Protein AF-A0A3D6DD29-F1 (afdb_monomer)

Structure (mmCIF, N/CA/C/O backbone):
data_AF-A0A3D6DD29-F1
#
_entry.id   AF-A0A3D6DD29-F1
#
loop_
_atom_site.group_PDB
_atom_site.id
_atom_site.type_symbol
_atom_site.label_atom_id
_atom_site.label_alt_id
_atom_site.label_comp_id
_atom_site.label_asym_id
_atom_site.label_entity_id
_atom_site.label_seq_id
_atom_site.pdbx_PDB_ins_code
_atom_site.Cartn_x
_atom_site.Cartn_y
_atom_site.Cartn_z
_atom_site.occupancy
_atom_site.B_iso_or_equiv
_atom_site.auth_seq_id
_atom_site.auth_comp_id
_atom_site.auth_asym_id
_atom_site.auth_atom_id
_atom_site.pdbx_PDB_model_num
ATOM 1 N N . MET A 1 1 ? -28.238 -16.630 29.466 1.00 50.91 1 MET A N 1
ATOM 2 C CA . MET A 1 1 ? -27.728 -15.697 28.434 1.00 50.91 1 MET A CA 1
ATOM 3 C C . MET A 1 1 ? -27.600 -14.311 29.061 1.00 50.91 1 MET A C 1
ATOM 5 O O . MET A 1 1 ? -28.617 -13.743 29.441 1.00 50.91 1 MET A O 1
ATOM 9 N N . ARG A 1 2 ? -26.379 -13.804 29.298 1.00 58.34 2 ARG A N 1
ATOM 10 C CA . ARG A 1 2 ? -26.173 -12.478 29.916 1.00 58.34 2 ARG A CA 1
ATOM 11 C C . ARG A 1 2 ? -26.699 -11.404 28.955 1.00 58.34 2 ARG A C 1
ATOM 13 O O . ARG A 1 2 ? -26.104 -11.206 27.903 1.00 58.34 2 ARG A O 1
ATOM 20 N N . LYS A 1 3 ? -27.806 -10.737 29.303 1.00 61.53 3 LYS A N 1
ATOM 21 C CA . LYS A 1 3 ? -28.336 -9.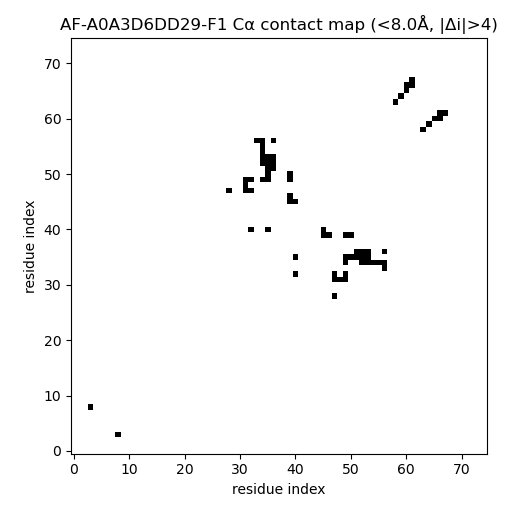574 28.571 1.00 61.53 3 LYS A CA 1
ATOM 22 C C . LYS A 1 3 ? -27.370 -8.397 28.758 1.00 61.53 3 LYS A C 1
ATOM 24 O O . LYS A 1 3 ? -27.556 -7.573 29.645 1.00 61.53 3 LYS A O 1
ATOM 29 N N . THR A 1 4 ? -26.281 -8.351 27.995 1.00 63.78 4 THR A N 1
ATOM 30 C CA . THR A 1 4 ? -25.461 -7.136 27.898 1.00 63.78 4 THR A CA 1
ATOM 31 C C . THR A 1 4 ? -26.310 -6.025 27.282 1.00 63.78 4 THR A C 1
ATOM 33 O O . THR A 1 4 ? -27.097 -6.300 26.381 1.00 63.78 4 THR A O 1
ATOM 36 N N . SER A 1 5 ? -26.191 -4.785 27.764 1.00 83.62 5 SER A N 1
ATOM 37 C CA . SER A 1 5 ? -26.968 -3.670 27.210 1.00 83.62 5 SER A CA 1
ATOM 38 C C . SER A 1 5 ? -26.644 -3.473 25.722 1.00 83.62 5 SER A C 1
ATOM 40 O O . SER A 1 5 ? -25.476 -3.529 25.329 1.00 83.62 5 SER A O 1
ATOM 42 N N . LEU A 1 6 ? -27.672 -3.240 24.895 1.00 85.88 6 LEU A N 1
ATOM 43 C CA . LEU A 1 6 ? -27.522 -3.020 23.446 1.00 85.88 6 LEU A CA 1
ATOM 44 C C . LEU A 1 6 ? -26.511 -1.902 23.147 1.00 85.88 6 LEU A C 1
ATOM 46 O O . LEU A 1 6 ? -25.682 -2.040 22.256 1.00 85.88 6 LEU A O 1
ATOM 50 N N . LEU A 1 7 ? -26.503 -0.848 23.971 1.00 89.25 7 LEU A N 1
ATOM 51 C CA . LEU A 1 7 ? -25.538 0.249 23.889 1.00 89.25 7 LEU A CA 1
ATOM 52 C C . LEU A 1 7 ? -24.084 -0.231 24.021 1.00 89.25 7 LEU A C 1
ATOM 54 O O . LEU A 1 7 ? -23.240 0.122 23.200 1.00 89.25 7 LEU A O 1
ATOM 58 N N . ARG A 1 8 ? -23.785 -1.071 25.022 1.00 93.50 8 ARG A N 1
ATOM 59 C CA . ARG A 1 8 ? -22.436 -1.627 25.209 1.00 93.50 8 ARG A CA 1
ATOM 60 C C . ARG A 1 8 ? -22.028 -2.473 24.008 1.00 93.50 8 ARG A C 1
ATOM 62 O O . ARG A 1 8 ? -20.876 -2.412 23.590 1.00 93.50 8 ARG A O 1
ATOM 69 N N . GLN A 1 9 ? -22.952 -3.262 23.465 1.00 92.69 9 GLN A N 1
ATOM 70 C CA . GLN A 1 9 ? -22.671 -4.100 22.306 1.00 92.69 9 GLN A CA 1
ATOM 71 C C . GLN A 1 9 ? -22.323 -3.250 21.081 1.00 92.69 9 GLN A C 1
ATOM 73 O O . 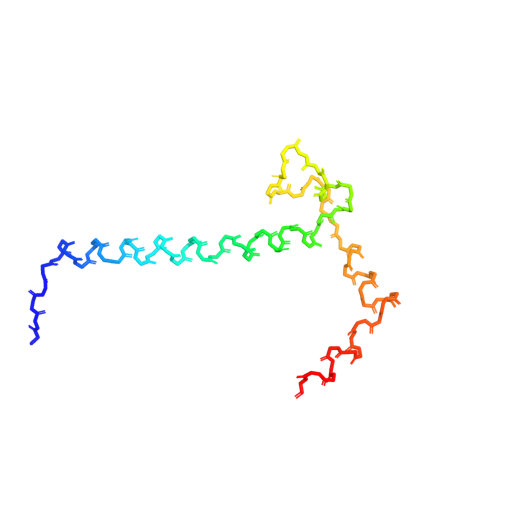GLN A 1 9 ? -21.278 -3.488 20.479 1.00 92.69 9 GLN A O 1
ATOM 78 N N . THR A 1 10 ? -23.126 -2.235 20.759 1.00 95.75 10 THR A N 1
ATOM 79 C CA . THR A 1 10 ? -22.867 -1.341 19.622 1.00 95.75 10 THR A CA 1
ATOM 80 C C . THR A 1 10 ? -21.530 -0.615 19.757 1.00 95.75 10 THR A C 1
ATOM 82 O O . THR A 1 10 ? -20.762 -0.586 18.799 1.00 95.75 10 THR A O 1
ATOM 85 N N . ILE A 1 11 ? -21.199 -0.102 20.948 1.00 96.81 11 ILE A N 1
ATOM 86 C CA . ILE A 1 11 ? -19.913 0.572 21.197 1.00 96.81 11 ILE A CA 1
ATOM 87 C C . ILE A 1 11 ? -18.741 -0.387 20.970 1.00 96.81 11 ILE A C 1
ATOM 89 O O . ILE A 1 11 ? -17.801 -0.051 20.256 1.00 96.81 11 ILE A O 1
ATOM 93 N N . VAL A 1 12 ? -18.805 -1.597 21.537 1.00 96.75 12 VAL A N 1
ATOM 94 C CA . VAL A 1 12 ? -17.733 -2.591 21.378 1.00 96.75 12 VAL A CA 1
ATOM 95 C C . VAL A 1 12 ? -17.546 -2.968 19.908 1.00 96.75 12 VAL A C 1
ATOM 97 O O . VAL A 1 12 ? -16.413 -3.014 19.441 1.00 96.75 12 VAL A O 1
ATOM 100 N N . HIS A 1 13 ? -18.629 -3.186 19.1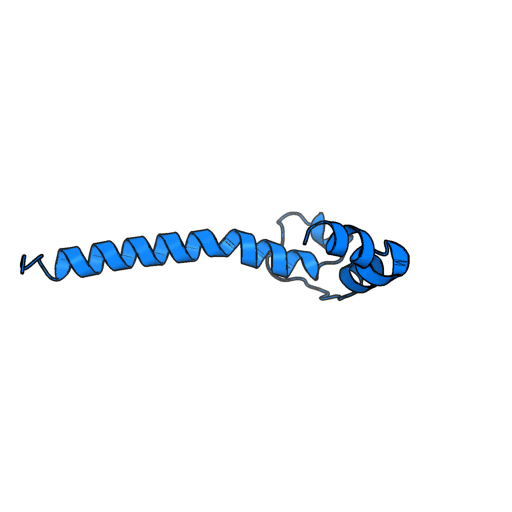59 1.00 96.94 13 HIS A N 1
ATOM 101 C CA . HIS A 1 13 ? -18.530 -3.510 17.732 1.00 96.94 13 HIS A CA 1
ATOM 102 C C . HIS A 1 13 ? -17.996 -2.333 16.912 1.00 96.94 13 HIS A C 1
ATOM 104 O O . HIS A 1 13 ? -17.183 -2.551 16.020 1.00 96.94 13 HIS A O 1
ATOM 110 N N . GLY A 1 14 ? -18.389 -1.097 17.235 1.00 98.00 14 GLY A N 1
ATOM 111 C CA . GLY A 1 14 ? -17.849 0.101 16.592 1.00 98.00 14 GLY A CA 1
ATOM 112 C C . GLY A 1 14 ? -16.338 0.241 16.794 1.00 98.00 14 GLY A C 1
ATOM 113 O O . GLY A 1 14 ? -15.609 0.475 15.832 1.00 98.00 14 GLY A O 1
ATOM 114 N N . ILE A 1 15 ? -15.854 0.017 18.021 1.00 98.25 15 ILE A N 1
ATOM 115 C CA . ILE A 1 15 ? -14.415 0.032 18.331 1.00 98.25 15 ILE A CA 1
ATOM 116 C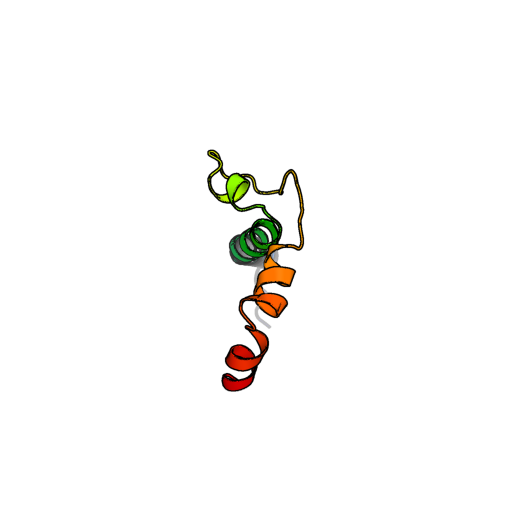 C . ILE A 1 15 ? -13.690 -1.083 17.575 1.00 98.25 15 ILE A C 1
ATOM 118 O O . ILE A 1 15 ? -12.687 -0.819 16.916 1.00 98.25 15 ILE A O 1
ATOM 122 N N . LEU A 1 16 ? -14.207 -2.315 17.626 1.00 98.06 16 LEU A N 1
ATOM 123 C CA . LEU A 1 16 ? -13.609 -3.450 16.918 1.00 98.06 16 LEU A CA 1
ATOM 124 C C . LEU A 1 16 ? -13.541 -3.207 15.409 1.00 98.06 16 LEU A C 1
ATOM 126 O O . LEU A 1 16 ? -12.516 -3.491 14.795 1.00 98.06 16 LEU A O 1
ATOM 130 N N . PHE A 1 17 ? -14.597 -2.646 14.820 1.00 98.06 17 PHE A N 1
ATOM 131 C CA . PHE A 1 17 ? -14.627 -2.297 13.405 1.00 98.06 17 PHE A CA 1
ATOM 132 C C . PHE A 1 17 ? -13.568 -1.249 13.059 1.00 98.06 17 PHE A C 1
ATOM 134 O O . PHE A 1 17 ? -12.816 -1.433 12.105 1.00 98.06 17 PHE A O 1
ATOM 141 N N . PHE A 1 18 ? -13.463 -0.179 13.850 1.00 98.44 18 PHE A N 1
ATOM 142 C CA . PHE A 1 18 ? -12.460 0.860 13.624 1.00 98.44 18 PHE A CA 1
ATOM 143 C C . PHE A 1 18 ? -11.033 0.310 13.737 1.00 98.44 18 PHE A C 1
ATOM 145 O O . PHE A 1 18 ? -10.195 0.586 12.881 1.00 98.44 18 PHE A O 1
ATOM 152 N N . MET A 1 19 ? -10.765 -0.515 14.753 1.00 98.38 19 MET A N 1
ATOM 153 C CA . MET A 1 19 ? -9.465 -1.169 14.913 1.00 98.38 19 MET A CA 1
ATOM 154 C C . MET A 1 19 ? -9.154 -2.091 13.732 1.00 98.38 19 MET A C 1
ATOM 156 O O . MET A 1 19 ? -8.059 -2.020 13.182 1.00 98.38 19 MET A O 1
ATOM 160 N N . ALA A 1 20 ? -10.118 -2.901 13.294 1.00 97.75 20 ALA A N 1
ATOM 161 C CA . ALA A 1 20 ? -9.952 -3.768 12.131 1.00 97.75 20 ALA A CA 1
ATOM 162 C C . ALA A 1 20 ? -9.679 -2.963 10.848 1.00 97.75 20 ALA A C 1
ATOM 164 O O . ALA A 1 20 ? -8.774 -3.305 10.090 1.00 97.75 20 ALA A O 1
ATOM 165 N N . ALA A 1 21 ? -10.398 -1.860 10.627 1.00 97.88 21 ALA A N 1
ATOM 166 C CA . ALA A 1 21 ? -10.161 -0.972 9.491 1.00 97.88 21 ALA A CA 1
ATOM 167 C C . ALA A 1 21 ? -8.758 -0.345 9.542 1.00 97.88 21 ALA A C 1
ATOM 169 O O . ALA A 1 21 ? -8.047 -0.342 8.537 1.00 97.88 21 ALA A O 1
ATOM 170 N N . ALA A 1 22 ? -8.320 0.116 10.717 1.00 98.00 22 ALA A N 1
ATOM 171 C CA . ALA A 1 22 ? -6.977 0.658 10.911 1.00 98.00 22 ALA A CA 1
ATOM 172 C C . ALA A 1 22 ? -5.881 -0.388 10.638 1.00 98.00 22 ALA A C 1
ATOM 174 O O . ALA A 1 22 ? -4.862 -0.061 10.033 1.00 98.00 22 ALA A O 1
ATOM 175 N N . MET A 1 23 ? -6.106 -1.653 11.010 1.00 97.62 23 MET A N 1
ATOM 176 C CA . MET A 1 23 ? -5.183 -2.757 10.716 1.00 97.62 23 MET A CA 1
ATOM 177 C C . MET A 1 23 ? -5.047 -3.044 9.214 1.00 97.62 23 MET A C 1
ATOM 179 O O . MET A 1 23 ? -4.006 -3.542 8.793 1.00 97.62 23 MET A O 1
ATOM 183 N N . ILE A 1 24 ? -6.058 -2.722 8.401 1.00 97.94 24 ILE A N 1
ATOM 184 C CA . ILE A 1 24 ? -6.040 -2.925 6.943 1.00 97.94 24 ILE A CA 1
ATOM 185 C C . ILE A 1 24 ? -5.252 -1.817 6.219 1.00 97.94 24 ILE A C 1
ATOM 187 O O . ILE A 1 24 ? -4.666 -2.070 5.166 1.00 97.94 24 ILE A O 1
ATOM 191 N N . LEU A 1 25 ? -5.170 -0.607 6.785 1.00 97.06 25 LEU A N 1
ATOM 192 C CA . LEU A 1 25 ? -4.466 0.535 6.182 1.00 97.06 25 LEU A CA 1
ATOM 193 C C . LEU A 1 25 ? -3.028 0.242 5.709 1.00 97.06 25 LEU A C 1
ATOM 195 O O . LEU A 1 25 ? -2.731 0.584 4.562 1.00 97.06 25 LEU A O 1
ATOM 199 N N . PRO A 1 26 ? -2.131 -0.393 6.495 1.00 96.44 26 PRO A N 1
ATOM 200 C CA . PRO A 1 26 ? -0.784 -0.706 6.014 1.00 96.44 26 PRO A CA 1
ATOM 201 C C . PRO A 1 26 ? -0.790 -1.650 4.805 1.00 96.44 26 PRO A C 1
ATOM 203 O O . PRO A 1 26 ? 0.033 -1.490 3.908 1.00 96.44 26 PRO A O 1
ATOM 206 N N . PHE A 1 27 ? -1.741 -2.584 4.718 1.00 97.56 27 PHE A N 1
ATOM 207 C CA . PHE A 1 27 ? -1.864 -3.471 3.558 1.00 97.56 27 PHE A CA 1
ATOM 208 C C . PHE A 1 27 ? -2.349 -2.718 2.319 1.00 97.56 27 PHE A C 1
ATOM 210 O O . PHE A 1 27 ? -1.824 -2.932 1.228 1.00 97.56 27 PHE A O 1
ATOM 217 N N . LEU A 1 28 ? -3.293 -1.785 2.477 1.00 97.12 28 LEU A N 1
ATOM 218 C CA . LEU A 1 28 ? -3.715 -0.907 1.380 1.00 97.12 28 LEU A CA 1
ATOM 219 C C . LEU A 1 28 ? -2.559 -0.028 0.893 1.00 97.12 28 LEU A C 1
ATOM 221 O O . LEU A 1 28 ? -2.377 0.134 -0.313 1.00 97.12 28 LEU A O 1
ATOM 225 N N . TRP A 1 29 ? -1.740 0.482 1.816 1.00 96.00 29 TRP A N 1
ATOM 226 C CA . TRP A 1 29 ? -0.525 1.218 1.473 1.00 96.00 29 TRP A CA 1
ATOM 227 C C . TRP A 1 29 ? 0.478 0.354 0.700 1.00 96.00 29 TRP A C 1
ATOM 229 O O . TR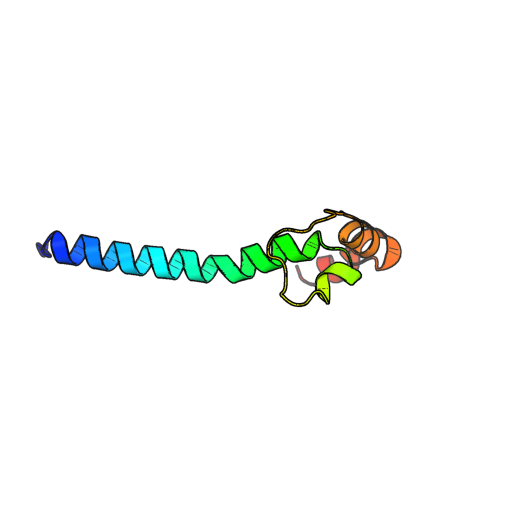P A 1 29 ? 1.038 0.814 -0.298 1.00 96.00 29 TRP A O 1
ATOM 239 N N . MET A 1 30 ? 0.686 -0.899 1.120 1.00 96.31 30 MET A N 1
ATOM 240 C CA . MET A 1 30 ? 1.558 -1.848 0.417 1.00 96.31 30 MET A CA 1
ATOM 241 C C . MET A 1 30 ? 1.074 -2.112 -1.010 1.00 96.31 30 MET A C 1
ATOM 243 O O . MET A 1 30 ? 1.872 -2.021 -1.939 1.00 96.31 30 MET A O 1
ATOM 247 N N . VAL A 1 31 ? -0.223 -2.385 -1.187 1.00 97.06 31 VAL A N 1
ATOM 248 C CA . VAL A 1 31 ? -0.819 -2.626 -2.511 1.00 97.06 31 VAL A CA 1
ATOM 249 C C . VAL A 1 31 ? -0.729 -1.379 -3.387 1.00 97.06 31 VAL A C 1
ATOM 251 O O . VAL A 1 31 ? -0.370 -1.476 -4.550 1.00 97.06 31 VAL A O 1
ATOM 254 N N . SER A 1 32 ? -1.003 -0.190 -2.853 1.00 96.44 32 SER A N 1
ATOM 255 C CA . SER A 1 32 ? -0.831 1.054 -3.613 1.00 96.44 32 SER A CA 1
ATOM 256 C C . SER A 1 32 ? 0.622 1.250 -4.057 1.00 96.44 32 SER A C 1
ATOM 258 O O . SER A 1 32 ? 0.906 1.511 -5.226 1.00 96.44 32 SER A O 1
ATOM 260 N N . THR A 1 33 ? 1.559 1.061 -3.128 1.00 95.88 33 THR A N 1
ATOM 261 C CA . THR A 1 33 ? 2.987 1.280 -3.373 1.00 95.88 33 THR A CA 1
ATOM 262 C C . THR A 1 33 ? 3.569 0.263 -4.352 1.00 95.88 33 THR A C 1
ATOM 264 O O . THR A 1 33 ? 4.459 0.619 -5.119 1.00 95.88 33 THR A O 1
ATOM 267 N N . SER A 1 34 ? 3.039 -0.963 -4.424 1.00 96.69 34 SER A N 1
ATOM 268 C CA . SER A 1 34 ? 3.497 -1.948 -5.412 1.00 96.69 34 SER A CA 1
ATOM 269 C C . SER A 1 34 ? 3.191 -1.560 -6.862 1.00 96.69 34 SER A C 1
ATOM 271 O O . SER A 1 34 ? 3.845 -2.083 -7.766 1.00 96.69 34 SER A O 1
ATOM 273 N N . PHE A 1 35 ? 2.257 -0.629 -7.097 1.00 97.12 35 PHE A N 1
ATOM 274 C CA . PHE A 1 35 ? 1.967 -0.068 -8.424 1.00 97.12 35 PHE A CA 1
ATOM 275 C C . PHE A 1 35 ? 2.630 1.292 -8.693 1.00 97.12 35 PHE A C 1
ATOM 277 O O . PHE A 1 35 ? 2.463 1.823 -9.791 1.00 97.12 35 PHE A O 1
ATOM 284 N N . LYS A 1 36 ? 3.366 1.866 -7.732 1.00 96.56 36 LYS A N 1
ATOM 285 C CA . LYS A 1 36 ? 4.098 3.127 -7.923 1.00 96.56 36 LYS A CA 1
ATOM 286 C C . LYS A 1 36 ? 5.390 2.917 -8.703 1.00 96.56 36 LYS A C 1
ATOM 288 O O . LYS A 1 36 ? 6.041 1.875 -8.604 1.00 96.56 36 LYS A O 1
ATOM 293 N N . THR A 1 37 ? 5.791 3.942 -9.436 1.00 95.81 37 THR A N 1
ATOM 294 C CA . THR A 1 37 ? 7.136 4.063 -10.002 1.00 95.81 37 THR A CA 1
ATOM 295 C C . THR A 1 37 ? 8.171 4.353 -8.902 1.00 95.81 37 THR A C 1
ATOM 297 O O . THR A 1 37 ? 7.813 4.876 -7.845 1.00 95.81 37 THR A O 1
ATOM 300 N N . PRO A 1 38 ? 9.472 4.080 -9.131 1.00 92.75 38 PRO A N 1
ATOM 301 C CA . PRO A 1 38 ? 10.517 4.398 -8.157 1.00 92.75 38 PRO A CA 1
ATOM 302 C C . PRO A 1 38 ? 10.556 5.875 -7.749 1.00 92.75 38 PRO A C 1
ATOM 304 O O . PRO A 1 38 ? 10.846 6.167 -6.597 1.00 92.75 38 PRO A O 1
ATOM 307 N N . ALA A 1 39 ? 10.235 6.797 -8.664 1.00 93.06 39 ALA A N 1
ATOM 308 C CA . ALA A 1 39 ? 10.197 8.229 -8.373 1.00 93.06 39 ALA A CA 1
ATOM 309 C C . ALA A 1 39 ? 9.076 8.583 -7.378 1.00 93.06 39 ALA A C 1
ATOM 311 O O . ALA A 1 39 ? 9.342 9.235 -6.374 1.00 93.06 39 ALA A O 1
ATOM 312 N N . GLU A 1 40 ? 7.860 8.068 -7.594 1.00 93.25 40 GLU A N 1
ATOM 313 C CA . GLU A 1 40 ? 6.688 8.331 -6.738 1.00 93.25 40 GLU A CA 1
ATOM 314 C C . GLU A 1 40 ? 6.838 7.790 -5.304 1.00 93.25 40 GLU A C 1
ATOM 316 O O . GLU A 1 40 ? 6.124 8.219 -4.396 1.00 93.25 40 GLU A O 1
ATOM 321 N N . ILE A 1 41 ? 7.737 6.827 -5.070 1.00 91.62 41 ILE A N 1
ATOM 322 C CA . ILE A 1 41 ? 8.020 6.308 -3.721 1.00 91.62 41 ILE A CA 1
ATOM 323 C C . ILE A 1 41 ? 8.728 7.368 -2.863 1.00 91.62 41 ILE A C 1
ATOM 325 O O . ILE A 1 41 ? 8.531 7.391 -1.647 1.00 91.62 41 ILE A O 1
ATOM 329 N N . PHE A 1 42 ? 9.517 8.249 -3.485 1.00 93.19 42 PHE A N 1
ATOM 330 C CA . PHE A 1 42 ? 10.278 9.300 -2.803 1.00 93.19 42 PHE A CA 1
ATOM 331 C C . PHE A 1 42 ? 9.541 10.648 -2.734 1.00 93.19 42 PHE A C 1
ATOM 333 O O . PHE A 1 42 ? 10.096 11.613 -2.208 1.00 93.19 42 PHE A O 1
ATOM 340 N N . ASP A 1 43 ? 8.299 10.722 -3.223 1.00 93.50 43 ASP A N 1
ATOM 341 C CA . ASP A 1 43 ? 7.480 11.932 -3.140 1.00 93.50 43 ASP A CA 1
ATOM 342 C C . ASP A 1 43 ? 7.187 12.322 -1.681 1.00 93.50 43 ASP A C 1
ATOM 344 O O . ASP A 1 43 ? 6.808 11.496 -0.842 1.00 93.50 43 ASP A O 1
ATOM 348 N N . LEU A 1 44 ? 7.299 13.623 -1.394 1.00 92.62 44 LEU A N 1
ATOM 349 C CA . LEU A 1 44 ? 6.929 14.232 -0.118 1.00 92.62 44 LEU A CA 1
ATOM 350 C C . LEU A 1 44 ? 5.858 15.313 -0.361 1.00 92.62 44 LEU A C 1
ATOM 352 O O . LEU A 1 44 ? 6.161 16.321 -0.999 1.00 92.62 44 LEU A O 1
ATOM 356 N N . PRO A 1 45 ? 4.621 15.150 0.149 1.00 91.44 45 PRO A N 1
ATOM 357 C CA . PRO A 1 45 ? 4.145 14.055 0.999 1.00 91.44 45 PRO A CA 1
ATOM 358 C C . PRO A 1 45 ? 3.926 12.732 0.231 1.00 91.44 45 PRO A C 1
ATOM 360 O O . PRO A 1 45 ? 3.572 12.768 -0.949 1.00 91.44 45 PRO A O 1
ATOM 363 N N . PRO A 1 46 ? 4.035 11.564 0.899 1.00 90.50 46 PRO A N 1
ATOM 364 C CA . PRO A 1 46 ? 3.735 10.281 0.274 1.00 90.50 46 PRO A CA 1
ATOM 365 C C . PRO A 1 46 ? 2.273 10.205 -0.190 1.00 90.50 46 PRO A C 1
A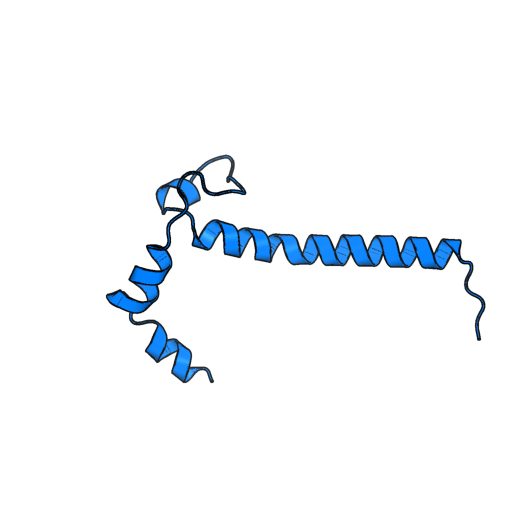TOM 367 O O . PRO A 1 46 ? 1.340 10.354 0.604 1.00 90.50 46 PRO A O 1
ATOM 370 N N . LYS A 1 47 ? 2.058 9.934 -1.479 1.00 93.62 47 LYS A N 1
ATOM 371 C CA . LYS A 1 47 ? 0.714 9.839 -2.075 1.00 93.62 47 LYS A CA 1
ATOM 372 C C . LYS A 1 47 ? 0.102 8.459 -1.827 1.00 93.62 47 LYS A C 1
ATOM 374 O O . LYS A 1 47 ? 0.757 7.447 -2.046 1.00 93.62 47 LYS A O 1
ATOM 379 N N . TRP A 1 48 ? -1.158 8.382 -1.398 1.00 94.06 48 TRP A N 1
ATOM 380 C CA . TRP A 1 48 ? -1.856 7.098 -1.185 1.00 94.06 48 TRP A CA 1
ATOM 381 C C . TRP A 1 48 ? -2.309 6.419 -2.473 1.00 94.06 48 TRP A C 1
ATOM 383 O O . TRP A 1 48 ? -2.530 5.213 -2.464 1.00 94.06 48 TRP A O 1
ATOM 393 N N . ILE A 1 49 ? -2.446 7.165 -3.565 1.00 95.75 49 ILE A N 1
ATOM 394 C CA . ILE A 1 49 ? -2.860 6.658 -4.873 1.00 95.75 49 ILE A CA 1
ATOM 395 C C . ILE A 1 49 ? -1.729 6.991 -5.857 1.00 95.75 49 ILE A C 1
ATOM 397 O O . ILE A 1 49 ? -1.288 8.142 -5.858 1.00 95.75 49 ILE A O 1
ATOM 401 N N . PRO A 1 50 ? -1.221 6.019 -6.638 1.00 94.56 50 PRO A N 1
ATOM 402 C CA . PRO A 1 50 ? -0.205 6.281 -7.658 1.00 94.56 50 PRO A CA 1
ATOM 403 C C . PRO A 1 50 ? -0.754 7.220 -8.738 1.00 94.56 50 PRO A C 1
ATOM 405 O O . PRO A 1 50 ? -1.890 7.045 -9.182 1.00 94.56 50 PRO A O 1
ATOM 408 N N . GLU A 1 51 ? 0.047 8.186 -9.184 1.00 94.88 51 GLU A N 1
ATOM 409 C CA . GLU A 1 51 ? -0.328 9.070 -10.299 1.00 94.88 5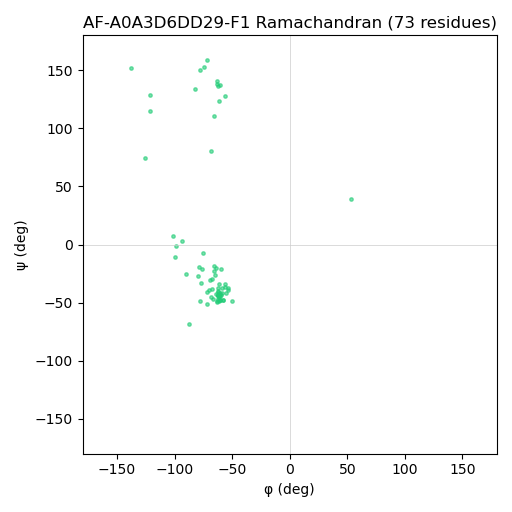1 GLU A CA 1
ATOM 410 C C . GLU A 1 51 ? -0.165 8.348 -11.635 1.00 94.88 51 GLU A C 1
ATOM 412 O O . GLU A 1 51 ? -0.956 8.538 -12.560 1.00 94.88 51 GLU A O 1
ATOM 417 N N . THR A 1 52 ? 0.830 7.465 -11.709 1.00 94.75 52 THR A N 1
ATOM 418 C CA . THR A 1 52 ? 1.160 6.661 -12.884 1.00 94.75 52 THR A CA 1
ATOM 419 C C . THR A 1 52 ? 1.204 5.167 -12.535 1.00 94.75 52 THR A C 1
ATOM 421 O O . THR A 1 52 ? 2.280 4.573 -12.444 1.00 94.75 52 THR A O 1
ATOM 424 N N . PRO A 1 53 ? 0.035 4.515 -12.342 1.00 96.00 53 PRO A N 1
ATOM 425 C CA . PRO A 1 53 ? -0.019 3.100 -11.988 1.00 96.00 53 PRO A CA 1
ATOM 426 C C . PRO A 1 53 ? 0.717 2.229 -13.014 1.00 96.00 53 PRO A C 1
ATOM 428 O O . PRO A 1 53 ? 0.441 2.287 -14.215 1.00 96.00 53 PRO A O 1
ATOM 431 N N . THR A 1 54 ? 1.628 1.380 -12.543 1.00 96.44 54 THR A N 1
ATOM 432 C CA . THR A 1 54 ? 2.423 0.494 -13.398 1.00 96.44 54 THR A CA 1
ATOM 433 C C . THR A 1 54 ? 2.559 -0.910 -12.820 1.00 96.44 54 THR A C 1
ATOM 435 O O . THR A 1 54 ? 2.562 -1.115 -11.612 1.00 96.44 54 THR A O 1
ATOM 438 N N . ILE A 1 55 ? 2.720 -1.900 -13.701 1.00 96.75 55 ILE A N 1
ATOM 439 C CA . ILE A 1 55 ? 3.030 -3.292 -13.333 1.00 96.75 55 ILE A CA 1
ATOM 440 C C . ILE A 1 55 ? 4.511 -3.638 -13.527 1.00 96.75 55 ILE A C 1
ATOM 442 O O . ILE A 1 55 ? 4.894 -4.805 -13.422 1.00 96.75 55 ILE A O 1
ATOM 446 N N . ASN A 1 56 ? 5.350 -2.648 -13.842 1.00 96.06 56 ASN A N 1
ATOM 447 C CA . ASN A 1 56 ? 6.766 -2.869 -14.134 1.00 96.06 56 ASN A CA 1
ATOM 448 C C . ASN A 1 56 ? 7.503 -3.524 -12.960 1.00 96.06 56 ASN A C 1
ATOM 450 O O . ASN A 1 56 ? 8.277 -4.442 -13.203 1.00 96.06 56 ASN A O 1
ATOM 454 N N . ASN A 1 57 ? 7.168 -3.165 -11.715 1.00 95.31 57 ASN A N 1
ATOM 4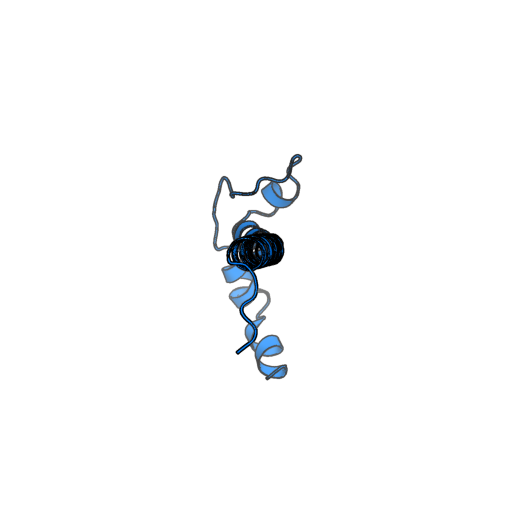55 C CA . ASN A 1 57 ? 7.724 -3.801 -10.516 1.00 95.31 57 ASN A CA 1
ATOM 456 C C . ASN A 1 57 ? 7.512 -5.327 -10.528 1.00 95.31 57 ASN A C 1
ATOM 458 O O . ASN A 1 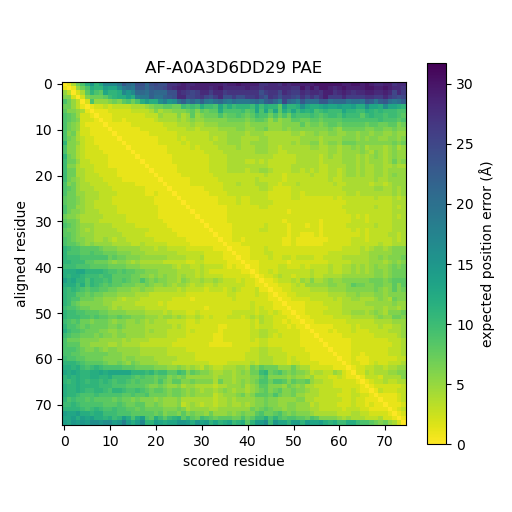57 ? 8.427 -6.091 -10.239 1.00 95.31 57 ASN A O 1
ATOM 462 N N . TYR A 1 58 ? 6.327 -5.795 -10.938 1.00 95.88 58 TYR A N 1
ATOM 463 C CA . TYR A 1 58 ? 6.033 -7.227 -11.053 1.00 95.88 58 TYR A CA 1
ATOM 464 C C . TYR A 1 58 ? 6.750 -7.877 -12.239 1.00 95.88 58 TYR A C 1
ATOM 466 O O . TYR A 1 58 ? 7.271 -8.986 -12.111 1.00 95.88 58 TYR A O 1
ATOM 474 N N . ARG A 1 59 ? 6.801 -7.198 -13.394 1.00 95.50 59 ARG A N 1
ATOM 475 C CA . ARG A 1 59 ? 7.541 -7.691 -14.571 1.00 95.50 59 ARG A CA 1
ATOM 476 C C . ARG A 1 59 ? 9.025 -7.864 -14.260 1.00 95.50 59 ARG A C 1
ATOM 478 O O . ARG A 1 59 ? 9.610 -8.868 -14.650 1.00 95.50 59 ARG A O 1
ATOM 485 N N . GLU A 1 60 ? 9.614 -6.923 -13.535 1.00 95.31 60 GLU A N 1
ATOM 486 C CA . GLU A 1 60 ? 11.005 -6.987 -13.098 1.00 95.31 60 GLU A CA 1
ATOM 487 C C . GLU A 1 60 ? 11.222 -8.099 -12.064 1.00 95.31 60 GLU A C 1
ATOM 489 O O . GLU A 1 60 ? 12.138 -8.910 -12.217 1.00 95.31 60 GLU A O 1
ATOM 494 N N . LEU A 1 61 ? 10.334 -8.203 -11.071 1.00 95.00 61 LEU A N 1
ATOM 495 C CA . LEU A 1 61 ? 10.394 -9.217 -10.017 1.00 95.00 61 LEU A CA 1
ATOM 496 C C . LEU A 1 61 ? 10.376 -10.651 -10.575 1.00 95.00 61 LEU A C 1
ATOM 498 O O . LEU A 1 61 ? 11.191 -11.494 -10.186 1.00 95.00 61 LEU A O 1
ATOM 502 N N . PHE A 1 62 ? 9.459 -10.938 -11.502 1.00 93.88 62 PHE A N 1
ATOM 503 C CA . PHE A 1 62 ? 9.299 -12.282 -12.066 1.00 93.88 62 PHE A CA 1
ATOM 504 C C . PHE A 1 62 ? 10.147 -12.534 -13.318 1.00 93.88 62 PHE A C 1
ATOM 506 O O . PHE A 1 62 ? 10.492 -13.684 -13.582 1.00 93.88 62 PHE A O 1
ATOM 513 N N . GLY A 1 63 ? 10.512 -11.491 -14.064 1.00 94.12 63 GLY A N 1
ATOM 514 C CA . GLY A 1 63 ? 11.347 -11.592 -15.261 1.00 94.12 63 GLY A CA 1
ATOM 515 C C . GLY A 1 63 ? 12.840 -11.529 -14.946 1.00 94.12 63 GLY A C 1
ATOM 516 O O . GLY A 1 63 ? 13.554 -12.521 -15.097 1.00 94.12 63 GLY A O 1
ATOM 517 N N . SER A 1 64 ? 13.311 -10.362 -14.502 1.00 91.75 64 SER A N 1
ATOM 518 C CA . SER A 1 64 ? 14.739 -10.074 -14.303 1.00 91.75 64 SER A CA 1
ATOM 519 C C . SER A 1 64 ? 15.284 -10.690 -13.015 1.00 91.75 64 SER A C 1
ATOM 521 O O . SER A 1 64 ? 16.308 -11.370 -13.037 1.00 91.75 64 SER A O 1
ATOM 523 N N . ILE A 1 65 ? 14.577 -10.498 -11.898 1.00 91.31 65 ILE A N 1
ATOM 524 C CA . ILE A 1 65 ? 15.001 -10.956 -10.564 1.00 91.31 65 ILE A CA 1
ATOM 525 C C . ILE A 1 65 ? 14.739 -12.464 -10.380 1.00 91.31 65 ILE A C 1
ATOM 527 O O . ILE A 1 65 ? 15.358 -13.110 -9.534 1.00 91.31 65 ILE A O 1
ATOM 531 N N . LYS A 1 66 ? 13.860 -13.059 -11.204 1.00 90.88 66 LYS A N 1
ATOM 532 C CA . LYS A 1 66 ? 13.478 -14.485 -11.164 1.00 90.88 66 LYS A CA 1
ATOM 533 C C . LYS A 1 66 ? 12.999 -14.938 -9.778 1.00 90.88 66 LYS A C 1
ATOM 535 O O . LYS A 1 66 ? 13.272 -16.062 -9.348 1.00 90.88 66 LYS A O 1
ATOM 540 N N . PHE A 1 67 ? 12.237 -14.083 -9.093 1.00 91.94 67 PHE A N 1
ATOM 541 C CA . PHE A 1 67 ? 11.778 -14.303 -7.717 1.00 91.94 67 PHE A CA 1
ATOM 542 C C . PHE A 1 67 ? 10.921 -15.567 -7.523 1.00 91.94 67 PHE A C 1
ATOM 544 O O . PHE A 1 67 ? 10.844 -16.101 -6.418 1.00 91.94 67 PHE A O 1
ATOM 551 N N . GLY A 1 68 ? 10.320 -16.100 -8.592 1.00 90.69 68 GLY A N 1
ATOM 552 C CA . GLY A 1 68 ? 9.494 -17.307 -8.516 1.00 90.69 68 GLY A CA 1
ATOM 553 C C . GLY A 1 68 ? 10.222 -18.519 -7.923 1.00 90.69 68 GLY A C 1
ATOM 554 O O . GLY A 1 68 ? 9.621 -19.274 -7.164 1.00 90.69 68 GLY A O 1
ATOM 555 N N . ARG A 1 69 ? 11.523 -18.694 -8.202 1.00 90.44 69 ARG A N 1
ATOM 556 C CA . ARG A 1 69 ? 12.281 -19.842 -7.675 1.00 90.44 69 ARG A CA 1
ATOM 557 C C . ARG A 1 69 ? 12.555 -19.723 -6.166 1.00 90.44 69 ARG A C 1
ATOM 559 O O . ARG A 1 69 ? 12.219 -20.667 -5.460 1.00 90.44 69 ARG A O 1
ATOM 566 N N . PRO A 1 70 ? 13.099 -18.605 -5.644 1.00 92.25 70 PRO A N 1
ATOM 567 C CA . PRO A 1 70 ? 13.182 -18.384 -4.199 1.00 92.25 70 PRO A CA 1
ATOM 568 C C . PRO A 1 70 ? 11.838 -18.521 -3.475 1.00 92.25 70 PRO A C 1
ATOM 570 O O . PRO A 1 70 ? 11.787 -19.105 -2.396 1.00 92.25 70 PRO A O 1
ATOM 573 N N . PHE A 1 71 ? 10.750 -18.035 -4.079 1.00 92.75 71 PHE A N 1
ATOM 574 C CA . PHE A 1 71 ? 9.412 -18.130 -3.496 1.00 92.75 71 PHE A CA 1
ATOM 575 C C . PHE A 1 71 ? 8.950 -19.586 -3.310 1.00 92.75 71 PHE A C 1
ATOM 577 O O . PHE A 1 71 ? 8.464 -19.940 -2.239 1.00 92.75 71 PHE A O 1
ATOM 584 N N . MET A 1 72 ? 9.179 -20.454 -4.301 1.00 94.25 72 MET A N 1
ATOM 585 C CA . MET A 1 72 ? 8.840 -21.884 -4.212 1.00 94.25 72 MET A CA 1
ATOM 586 C C . MET A 1 72 ? 9.646 -22.653 -3.161 1.00 94.25 72 MET A C 1
ATOM 588 O O . MET A 1 72 ? 9.175 -23.672 -2.684 1.00 94.25 72 MET A O 1
ATOM 592 N N . ASN A 1 73 ? 10.825 -22.171 -2.763 1.00 93.81 73 ASN A N 1
ATOM 593 C CA . ASN A 1 73 ? 11.621 -22.825 -1.719 1.00 93.81 73 ASN A CA 1
ATOM 594 C C . ASN A 1 73 ? 11.068 -22.602 -0.295 1.00 93.81 73 ASN A C 1
ATOM 596 O O . ASN A 1 73 ? 11.624 -23.147 0.654 1.00 93.81 73 ASN A O 1
ATOM 600 N N . THR A 1 74 ? 10.057 -21.742 -0.129 1.00 92.50 74 THR A N 1
ATOM 601 C CA . THR A 1 74 ? 9.496 -21.360 1.183 1.00 92.50 74 THR A CA 1
ATOM 602 C C . THR A 1 74 ? 8.205 -22.120 1.520 1.00 92.50 74 THR A C 1
ATOM 604 O O . THR A 1 74 ? 7.730 -22.045 2.652 1.00 92.50 74 THR A O 1
ATOM 607 N N . ILE A 1 75 ? 7.636 -22.833 0.545 1.00 84.56 75 ILE A N 1
ATOM 608 C CA . ILE A 1 75 ? 6.465 -23.709 0.701 1.00 84.56 75 ILE A CA 1
ATOM 609 C C . ILE A 1 75 ? 6.965 -25.135 0.917 1.00 84.56 75 ILE A C 1
ATOM 611 O O . ILE A 1 75 ? 6.427 -25.804 1.825 1.00 84.56 75 ILE A O 1
#

Foldseek 3Di:
DPCDDPVVVVVVVVVVVVVVVVVCVVVLQVVQVCQEDPVQCPDVVRDSHHPHGHNVSVCCCCPVVVVVVVVVVVD

Radius of gyration: 20.25 Å; Cα contacts (8 Å, |Δi|>4): 36; chains: 1; bounding box: 43×38×45 Å

Secondary structure (DSSP, 8-state):
-----HHHHHHHHHHHHHHHHHHHHHHHHHHHHHTS-HHHHT-SSPPSS-SS---HHHHHHHHTS-THHHHHTT-

pLDDT: mean 92.63, std 8.69, range [50.91, 98.44]

Sequence (75 aa):
MRKTSLLRQTIVHGILFFMAAAMILPFLWMVSTSFKTPAEIFDLPPKWIPETPTINNYRELFGSIKFGRPFMNTI

Solvent-accessible surface area (backbone atoms only — not comparable to full-atom values): 4547 Å² total; per-residue (Å²): 132,87,83,69,56,68,68,61,51,53,51,52,51,54,51,51,49,52,52,53,53,59,66,45,48,65,56,52,49,50,59,32,54,58,23,37,47,81,68,60,72,72,39,86,76,74,64,80,63,53,94,62,72,41,64,59,60,57,51,42,38,57,61,76,68,42,45,64,59,68,56,62,75,76,112

Mean predicted aligned error: 5.49 Å